Protein AF-A0A0F5IK34-F1 (afdb_monomer)

pLDDT: mean 90.26, std 10.07, range [52.03, 97.88]

Solvent-accessible surface area (backbone atoms only — not comparable to full-atom values): 3760 Å² total; per-residue (Å²): 129,81,67,44,89,49,62,47,99,85,67,50,58,72,66,55,76,90,49,43,72,56,52,56,55,43,53,47,46,54,50,45,32,74,74,70,64,48,56,65,68,60,44,53,52,52,44,52,51,52,51,54,51,52,53,50,53,56,64,72,74,108

Nearest PDB structures (foldseek):
  7oqy-assembly1_Q  TM=8.589E-01  e=4.517E+00  Sulfolobus acidocaldarius DSM 639
  2f6m-assembly2_C  TM=6.345E-01  e=6.659E+00  Saccharomyces cerevisiae
  6d7l-assembly1_A  TM=6.131E-01  e=9.202E+00  Homo sapiens

Radius of gyration: 13.75 Å; Cα contacts (8 Å, |Δi|>4): 30; chains: 1; bounding box: 32×20×34 Å

Structure (mmCIF, N/CA/C/O backbone):
data_AF-A0A0F5IK34-F1
#
_entry.id   AF-A0A0F5IK34-F1
#
loop_
_atom_site.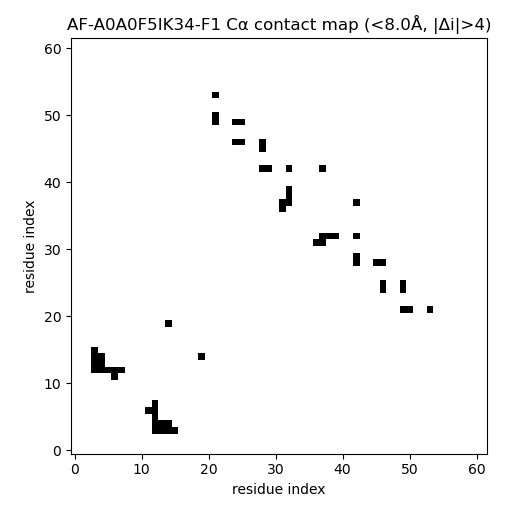group_PDB
_atom_site.id
_atom_site.type_symbol
_atom_site.label_atom_id
_atom_site.label_alt_id
_atom_site.label_comp_id
_atom_site.label_asym_id
_atom_site.label_entity_id
_atom_site.label_seq_id
_atom_site.pdbx_PDB_ins_code
_atom_site.Cartn_x
_atom_site.Cartn_y
_atom_site.Cartn_z
_atom_site.occupancy
_atom_site.B_iso_or_equiv
_atom_site.auth_seq_id
_atom_site.auth_comp_id
_atom_site.auth_asym_id
_atom_site.auth_atom_id
_atom_site.pdbx_PDB_model_num
ATOM 1 N N . MET A 1 1 ? -18.464 -12.617 1.771 1.00 52.03 1 MET A N 1
ATOM 2 C CA . MET A 1 1 ? -17.823 -11.386 1.275 1.00 52.03 1 MET A CA 1
ATOM 3 C C . MET A 1 1 ? -17.147 -11.780 -0.014 1.00 52.03 1 MET A C 1
ATOM 5 O O . MET A 1 1 ? -16.401 -12.749 0.020 1.00 52.03 1 MET A O 1
ATOM 9 N N . GLU A 1 2 ? -17.490 -11.145 -1.130 1.00 60.00 2 GLU A N 1
ATOM 10 C CA . GLU A 1 2 ? -16.724 -11.315 -2.369 1.00 60.00 2 GLU A CA 1
ATOM 11 C C . GLU A 1 2 ? -15.256 -10.965 -2.099 1.00 60.00 2 GLU A C 1
ATOM 13 O O . GLU A 1 2 ? -14.970 -10.033 -1.338 1.00 60.00 2 GLU A O 1
ATOM 18 N N . ASN A 1 3 ? -14.335 -11.743 -2.675 1.00 75.88 3 ASN A N 1
ATOM 19 C CA . ASN A 1 3 ? -12.918 -11.397 -2.711 1.00 75.88 3 ASN A CA 1
ATOM 20 C C . ASN A 1 3 ? -12.778 -10.171 -3.614 1.00 75.88 3 ASN A C 1
ATOM 22 O O . ASN A 1 3 ? -12.526 -10.281 -4.808 1.00 75.88 3 ASN A O 1
ATOM 26 N N . TRP A 1 4 ? -12.966 -8.988 -3.032 1.00 86.56 4 TRP A N 1
ATOM 27 C CA . TRP A 1 4 ? -12.825 -7.717 -3.740 1.00 86.56 4 TRP A CA 1
ATOM 28 C C . TRP A 1 4 ? -11.422 -7.530 -4.323 1.00 86.56 4 TRP A C 1
ATOM 30 O O . TRP A 1 4 ? -11.222 -6.635 -5.123 1.00 86.56 4 TRP A O 1
ATOM 40 N N . ASN A 1 5 ? -10.440 -8.330 -3.897 1.00 88.69 5 ASN A N 1
ATOM 41 C CA . ASN A 1 5 ? -9.048 -8.296 -4.332 1.00 88.69 5 ASN A CA 1
ATOM 42 C C . ASN A 1 5 ? -8.739 -9.242 -5.508 1.00 88.69 5 ASN A C 1
ATOM 44 O O . ASN A 1 5 ? -7.568 -9.407 -5.852 1.00 88.69 5 ASN A O 1
ATOM 48 N N . GLU A 1 6 ? -9.749 -9.879 -6.095 1.00 90.38 6 GLU A N 1
ATOM 49 C CA . GLU A 1 6 ? -9.624 -10.649 -7.331 1.00 90.38 6 GLU A CA 1
ATOM 50 C C . GLU A 1 6 ? -10.166 -9.833 -8.507 1.00 90.38 6 GLU A C 1
ATOM 52 O O . GLU A 1 6 ? -11.164 -9.125 -8.383 1.00 90.38 6 GLU A O 1
ATOM 57 N N . ALA A 1 7 ? -9.486 -9.916 -9.651 1.00 90.56 7 ALA A N 1
ATOM 58 C CA . ALA A 1 7 ? -9.962 -9.283 -10.871 1.00 90.56 7 ALA A CA 1
ATOM 59 C C . ALA A 1 7 ? -11.081 -10.114 -11.507 1.00 90.56 7 ALA A C 1
ATOM 61 O O . ALA A 1 7 ? -11.001 -11.344 -11.552 1.00 90.56 7 ALA A O 1
ATOM 62 N N . ASP A 1 8 ? -12.100 -9.440 -12.033 1.00 89.06 8 ASP A N 1
ATOM 63 C CA . ASP A 1 8 ? -13.116 -10.073 -12.863 1.00 89.06 8 ASP A CA 1
ATOM 64 C C . ASP A 1 8 ? -12.544 -10.502 -14.230 1.00 89.06 8 ASP A C 1
ATOM 66 O O . ASP A 1 8 ? -11.377 -10.281 -14.568 1.00 89.06 8 ASP A O 1
ATOM 70 N N . LYS A 1 9 ? -13.390 -11.13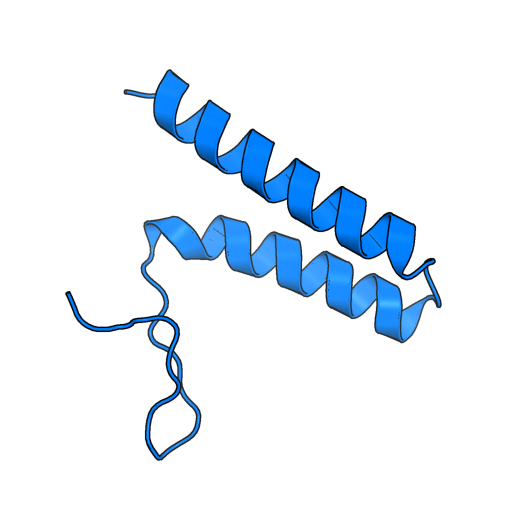2 -15.050 1.00 91.06 9 LYS A N 1
ATOM 71 C CA . LYS A 1 9 ? -13.039 -11.586 -16.408 1.00 91.06 9 LYS A CA 1
ATOM 72 C C . LYS A 1 9 ? -12.540 -10.466 -17.337 1.00 91.06 9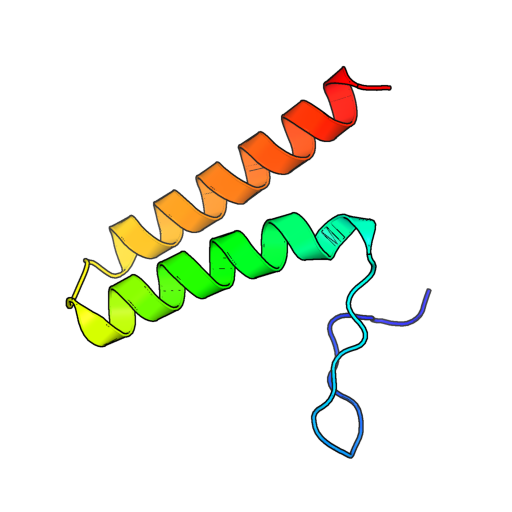 LYS A C 1
ATOM 74 O O . LYS A 1 9 ? -11.898 -10.765 -18.339 1.00 91.06 9 LYS A O 1
ATOM 79 N N . ASP A 1 10 ? -12.865 -9.215 -17.021 1.00 92.94 10 ASP A N 1
ATOM 80 C CA . ASP A 1 10 ? -12.537 -8.023 -17.797 1.00 92.94 10 ASP A CA 1
ATOM 81 C C . ASP A 1 10 ? -11.339 -7.266 -17.178 1.00 92.94 10 ASP A C 1
ATOM 83 O O . ASP A 1 10 ? -10.907 -6.240 -17.704 1.00 92.94 10 ASP A O 1
ATOM 87 N N . GLY A 1 11 ? -10.754 -7.794 -16.095 1.00 87.38 11 GLY A N 1
ATOM 88 C CA . GLY A 1 11 ? -9.606 -7.215 -15.402 1.00 87.38 11 GLY A CA 1
ATOM 89 C C . GLY A 1 11 ? -9.962 -6.101 -14.414 1.00 87.38 11 GLY A C 1
ATOM 90 O O . GLY A 1 11 ? -9.057 -5.405 -13.949 1.00 87.38 11 GLY A O 1
ATOM 91 N N . ASN A 1 12 ? -11.243 -5.910 -14.089 1.00 89.31 12 ASN A N 1
ATOM 92 C CA . ASN A 1 12 ? -11.680 -4.907 -13.121 1.00 89.31 12 ASN A CA 1
ATOM 93 C C . ASN A 1 12 ? -11.663 -5.471 -11.700 1.00 89.31 12 ASN A C 1
ATOM 95 O O . ASN A 1 12 ? -11.914 -6.652 -11.477 1.00 89.31 12 ASN A O 1
ATOM 99 N N . ILE A 1 13 ? -11.391 -4.600 -10.732 1.00 91.12 13 ILE A N 1
ATOM 100 C CA . ILE A 1 13 ? -11.400 -4.905 -9.301 1.00 91.12 13 ILE A CA 1
ATOM 101 C C . I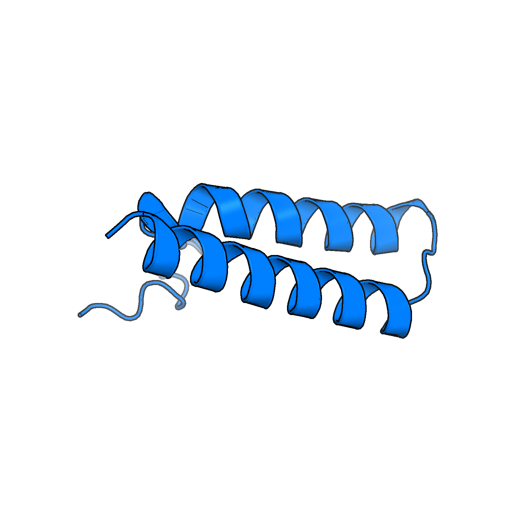LE A 1 13 ? -12.308 -3.872 -8.634 1.00 91.12 13 ILE A C 1
ATOM 103 O O . ILE A 1 13 ? -12.025 -2.674 -8.714 1.00 91.12 13 ILE A O 1
ATOM 107 N N . ASP A 1 14 ? -13.383 -4.323 -7.987 1.00 89.94 14 ASP A N 1
ATOM 108 C CA . ASP A 1 14 ? -14.307 -3.441 -7.266 1.00 89.94 14 ASP A CA 1
ATOM 109 C C . ASP A 1 14 ? -13.830 -3.236 -5.823 1.00 89.94 14 ASP A C 1
ATOM 111 O O . ASP A 1 14 ? -14.144 -3.995 -4.905 1.00 89.94 14 ASP A O 1
ATOM 115 N N . VAL A 1 15 ? -12.971 -2.235 -5.639 1.00 91.44 15 VAL A N 1
ATOM 116 C CA . VAL A 1 15 ? -12.350 -1.950 -4.345 1.00 91.44 15 VAL A CA 1
ATOM 117 C C . VAL A 1 15 ? -13.338 -1.201 -3.447 1.00 91.44 15 VAL A C 1
ATOM 119 O O . VAL A 1 15 ? -13.811 -0.134 -3.834 1.00 91.44 15 VAL A O 1
ATOM 122 N N . PRO A 1 16 ? -13.587 -1.669 -2.208 1.00 92.44 16 PRO A N 1
ATOM 123 C CA . PRO A 1 16 ? -14.485 -0.987 -1.287 1.00 92.44 16 PRO A CA 1
ATOM 124 C C . PRO A 1 16 ? -14.097 0.478 -1.051 1.00 92.44 16 PRO A C 1
ATOM 126 O O . PRO A 1 16 ? -12.924 0.783 -0.822 1.00 92.44 16 PRO A O 1
ATOM 129 N N . ASP A 1 17 ? -15.091 1.368 -0.981 1.00 92.50 17 ASP A N 1
ATOM 130 C CA . ASP A 1 17 ? -14.888 2.815 -0.791 1.00 92.50 17 ASP A CA 1
ATOM 131 C C . ASP A 1 17 ? -13.979 3.148 0.396 1.00 92.50 17 ASP A C 1
ATOM 133 O O . ASP A 1 17 ? -13.128 4.037 0.323 1.00 92.50 17 ASP A O 1
ATOM 137 N N . TYR A 1 18 ? -14.118 2.404 1.4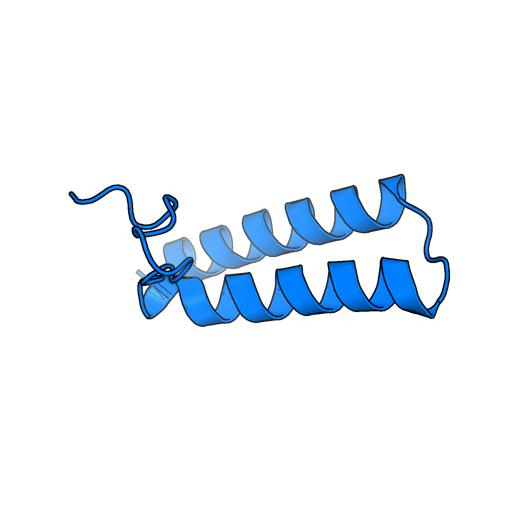98 1.00 91.81 18 TYR A N 1
ATOM 138 C CA . TYR A 1 18 ? -13.300 2.623 2.686 1.00 91.81 18 TYR A CA 1
ATOM 139 C C . TYR A 1 18 ? -11.819 2.294 2.456 1.00 91.81 18 TYR A C 1
ATOM 141 O O . TYR A 1 18 ? -10.993 2.801 3.197 1.00 91.81 18 TYR A O 1
ATOM 149 N N . LEU A 1 19 ? -11.454 1.496 1.449 1.00 93.12 19 LEU A N 1
ATOM 150 C CA . LEU A 1 19 ? -10.067 1.159 1.102 1.00 93.12 19 LEU A CA 1
ATOM 151 C C . LEU A 1 19 ? -9.493 2.031 -0.017 1.00 93.12 19 LEU A C 1
ATOM 153 O O . LEU A 1 19 ? -8.269 2.108 -0.158 1.00 93.12 19 LEU A O 1
ATOM 157 N N . MET A 1 20 ? -10.333 2.734 -0.778 1.00 93.44 20 MET A N 1
ATOM 158 C CA . MET A 1 20 ? -9.869 3.562 -1.892 1.00 93.44 20 MET A CA 1
ATOM 159 C C . MET A 1 20 ? -8.813 4.614 -1.518 1.00 93.44 20 MET A C 1
ATOM 161 O O . MET A 1 20 ? -7.826 4.763 -2.251 1.00 93.44 20 MET A O 1
ATOM 165 N N . PRO A 1 21 ? -8.915 5.319 -0.374 1.00 94.44 21 PRO A N 1
ATOM 166 C CA . PRO A 1 21 ? -7.865 6.241 0.047 1.00 94.44 21 PRO A CA 1
ATOM 167 C C . PRO A 1 21 ? -6.499 5.566 0.240 1.00 94.44 21 PRO A C 1
ATOM 169 O O . PRO A 1 21 ? -5.474 6.175 -0.077 1.00 94.44 21 PRO A O 1
ATOM 172 N N . LEU A 1 22 ? -6.467 4.323 0.737 1.00 95.38 22 LEU A N 1
ATOM 173 C CA . LEU A 1 22 ? -5.232 3.556 0.906 1.00 95.38 22 LEU A CA 1
ATOM 174 C C . LEU A 1 22 ? -4.678 3.109 -0.452 1.00 95.38 22 LEU A C 1
ATOM 176 O O . LEU A 1 22 ? -3.497 3.336 -0.722 1.00 95.38 22 LEU A O 1
ATOM 180 N N . LEU A 1 23 ? -5.525 2.561 -1.330 1.00 95.25 23 LEU A N 1
ATOM 181 C CA . LEU A 1 23 ? -5.116 2.114 -2.665 1.00 95.25 23 LEU A CA 1
ATOM 182 C C . LEU A 1 23 ? -4.448 3.241 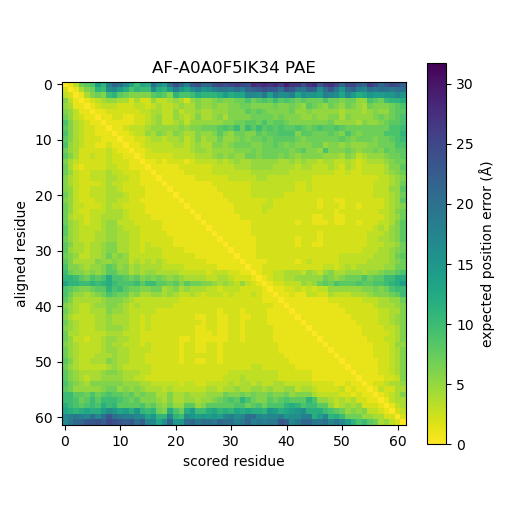-3.466 1.00 95.25 23 LEU A C 1
ATOM 184 O O . LEU A 1 23 ? -3.380 3.044 -4.043 1.00 95.25 23 LEU A O 1
ATOM 188 N N . ASN A 1 24 ? -5.017 4.448 -3.436 1.00 95.38 24 ASN A N 1
ATOM 189 C CA . ASN A 1 24 ? -4.456 5.612 -4.126 1.00 95.38 24 ASN A CA 1
ATOM 190 C C . ASN A 1 24 ? -3.049 5.980 -3.617 1.00 95.38 24 ASN A C 1
ATOM 192 O O . ASN A 1 24 ? -2.161 6.333 -4.403 1.00 95.38 24 ASN A O 1
ATOM 196 N N . LYS A 1 25 ? -2.817 5.877 -2.302 1.00 96.50 25 LYS A N 1
ATOM 197 C CA . LYS A 1 25 ? -1.503 6.136 -1.693 1.00 96.50 25 LYS A CA 1
ATOM 198 C C . LYS A 1 25 ? -0.486 5.067 -2.094 1.00 96.50 25 LYS A C 1
ATOM 200 O O . LYS A 1 25 ? 0.626 5.419 -2.482 1.00 96.50 25 LYS A O 1
ATOM 205 N N . VAL A 1 26 ? -0.877 3.792 -2.071 1.00 96.31 26 VAL A N 1
ATOM 206 C CA . VAL A 1 26 ? -0.028 2.671 -2.513 1.00 96.31 26 VAL A CA 1
ATOM 207 C C . VAL A 1 26 ? 0.328 2.807 -3.994 1.00 96.31 26 VAL A C 1
ATOM 209 O O . VAL A 1 26 ? 1.505 2.783 -4.348 1.00 96.31 26 VAL A O 1
ATOM 212 N N . GLY A 1 27 ? -0.663 3.055 -4.854 1.00 95.00 27 GLY A N 1
ATOM 213 C CA . GLY A 1 27 ? -0.454 3.264 -6.288 1.00 95.00 27 GLY A CA 1
ATOM 214 C C . GLY A 1 27 ? 0.497 4.426 -6.587 1.00 95.00 27 GLY A C 1
ATOM 215 O O . GLY A 1 27 ? 1.308 4.343 -7.507 1.00 95.00 27 GLY A O 1
ATOM 216 N N . THR A 1 28 ? 0.470 5.484 -5.771 1.00 95.44 28 THR A N 1
ATOM 217 C CA . THR A 1 28 ? 1.428 6.595 -5.881 1.00 95.44 28 THR A CA 1
ATOM 218 C C . THR A 1 28 ? 2.858 6.145 -5.578 1.00 95.44 28 THR A C 1
ATOM 220 O O . THR A 1 28 ? 3.765 6.491 -6.329 1.00 95.44 28 THR A O 1
ATOM 223 N N . GLN A 1 29 ? 3.077 5.347 -4.526 1.00 95.44 29 GLN A N 1
ATOM 224 C CA . GLN A 1 29 ? 4.415 4.836 -4.195 1.00 95.44 29 GLN A CA 1
ATOM 225 C C . GLN A 1 29 ? 4.975 3.930 -5.293 1.00 95.44 29 GLN A C 1
ATOM 227 O O . GLN A 1 29 ? 6.141 4.069 -5.659 1.00 95.44 29 GLN A O 1
ATOM 232 N N . LEU A 1 30 ? 4.132 3.067 -5.864 1.00 95.56 30 LEU A N 1
ATOM 233 C CA . LEU A 1 30 ? 4.508 2.217 -6.994 1.00 95.56 30 LEU A CA 1
ATOM 234 C C . LEU A 1 30 ? 4.869 3.051 -8.227 1.00 95.56 30 LEU A C 1
ATOM 236 O O . LEU A 1 30 ? 5.917 2.834 -8.826 1.00 95.56 30 LEU A O 1
ATOM 240 N N . ARG A 1 31 ? 4.063 4.067 -8.567 1.00 95.12 31 ARG A N 1
ATOM 241 C CA . ARG A 1 31 ? 4.378 4.981 -9.676 1.00 95.12 31 ARG A CA 1
ATOM 242 C C . ARG A 1 31 ? 5.693 5.715 -9.449 1.00 95.12 31 ARG A C 1
ATOM 244 O O . ARG A 1 31 ? 6.490 5.790 -10.375 1.00 95.12 31 ARG A O 1
ATOM 251 N N . LEU A 1 32 ? 5.935 6.227 -8.239 1.00 93.50 32 LEU A N 1
ATOM 252 C CA . LEU A 1 32 ? 7.198 6.881 -7.889 1.00 93.50 32 LEU A CA 1
ATOM 253 C C . LEU A 1 32 ? 8.380 5.930 -8.090 1.00 93.50 32 LEU A C 1
ATOM 255 O O . LEU A 1 32 ? 9.345 6.313 -8.736 1.00 93.50 32 LEU A O 1
ATOM 259 N N . HIS A 1 33 ? 8.276 4.686 -7.622 1.00 95.56 33 HIS A N 1
ATOM 260 C CA . HIS A 1 33 ? 9.279 3.656 -7.885 1.00 95.56 33 HIS A CA 1
ATOM 261 C C . HIS A 1 33 ? 9.554 3.463 -9.378 1.00 95.56 33 HIS A C 1
ATOM 263 O O . HIS A 1 33 ? 10.708 3.553 -9.794 1.00 95.56 33 HIS A O 1
ATOM 269 N N . THR A 1 34 ? 8.507 3.299 -10.188 1.00 94.44 34 THR A N 1
ATOM 270 C CA . THR A 1 34 ? 8.646 3.091 -11.634 1.00 94.44 34 THR A CA 1
ATOM 271 C C . THR A 1 34 ? 9.274 4.285 -12.356 1.00 94.44 34 THR A C 1
ATOM 273 O O . THR A 1 34 ? 10.094 4.084 -13.246 1.00 94.44 34 THR A O 1
ATOM 276 N N . ILE A 1 35 ? 8.899 5.521 -12.006 1.00 94.81 35 ILE A N 1
ATOM 277 C CA . ILE A 1 35 ? 9.330 6.710 -12.763 1.00 94.81 35 ILE A CA 1
ATOM 278 C C . ILE A 1 35 ? 10.642 7.317 -12.265 1.00 94.81 35 ILE A C 1
ATOM 280 O O . ILE A 1 35 ? 11.383 7.877 -13.065 1.00 94.81 35 ILE A O 1
ATOM 284 N N . SER A 1 36 ? 10.922 7.264 -10.959 1.00 90.25 36 SER A N 1
ATOM 285 C CA . SER A 1 36 ? 12.096 7.921 -10.371 1.00 90.25 36 SER A CA 1
ATOM 286 C C . SER A 1 36 ? 13.231 6.957 -10.047 1.00 90.25 36 SER A C 1
ATOM 288 O O . SER A 1 36 ? 14.303 7.401 -9.642 1.00 90.25 36 SER A O 1
ATOM 290 N N . GLY A 1 37 ? 13.008 5.645 -10.189 1.00 89.06 37 GLY A N 1
ATOM 291 C CA . GLY A 1 37 ? 13.970 4.631 -9.764 1.00 89.06 37 GLY A CA 1
ATOM 292 C C . GLY A 1 37 ? 14.162 4.601 -8.247 1.00 89.06 37 GLY A C 1
ATOM 293 O O . GLY A 1 37 ? 15.209 4.165 -7.766 1.00 89.06 37 GLY A O 1
ATOM 294 N N . LYS A 1 38 ? 13.174 5.090 -7.477 1.00 91.38 38 LYS A N 1
ATOM 295 C CA . LYS A 1 38 ? 13.168 4.994 -6.011 1.00 91.38 38 LYS A CA 1
ATOM 296 C C . LYS A 1 38 ? 13.500 3.560 -5.601 1.00 91.38 38 LYS A C 1
ATOM 298 O O . LYS A 1 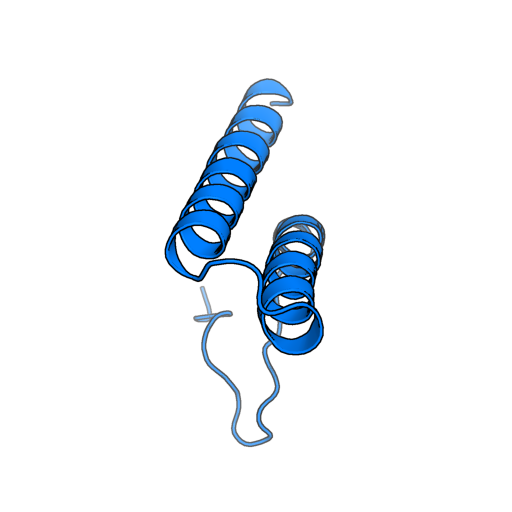38 ? 13.020 2.620 -6.216 1.00 91.38 38 LYS A O 1
ATOM 303 N N . ASN A 1 39 ? 14.292 3.373 -4.552 1.00 95.81 39 ASN A N 1
ATOM 304 C CA . ASN A 1 39 ? 14.675 2.037 -4.106 1.00 95.81 39 ASN A CA 1
ATOM 305 C C . ASN A 1 39 ? 13.445 1.148 -3.801 1.00 95.81 39 ASN A C 1
ATOM 307 O O . ASN A 1 39 ? 12.478 1.599 -3.179 1.00 95.81 39 ASN A O 1
ATOM 311 N N . GLU A 1 40 ? 13.488 -0.111 -4.241 1.00 95.75 40 GLU A N 1
ATOM 312 C CA . GLU A 1 40 ? 12.394 -1.079 -4.087 1.00 95.75 40 GLU A CA 1
ATOM 313 C C . GLU A 1 40 ? 12.082 -1.370 -2.614 1.00 95.75 40 GLU A C 1
ATOM 315 O O . GLU A 1 40 ? 10.927 -1.286 -2.200 1.00 95.75 40 GLU A O 1
ATOM 320 N N . ILE A 1 41 ? 13.112 -1.604 -1.794 1.00 97.31 41 ILE A N 1
ATOM 321 C CA . ILE A 1 41 ? 12.959 -1.878 -0.359 1.00 97.31 41 ILE A CA 1
ATOM 322 C C . ILE A 1 41 ? 12.347 -0.673 0.355 1.00 97.31 41 ILE A C 1
ATOM 324 O O . ILE A 1 41 ? 11.395 -0.828 1.116 1.00 97.31 41 ILE A O 1
ATOM 328 N N . GLN A 1 42 ? 12.821 0.542 0.059 1.00 96.12 42 GLN A N 1
ATOM 329 C CA . GLN A 1 42 ? 12.211 1.756 0.610 1.00 96.12 42 GLN A CA 1
ATOM 330 C C . GLN A 1 42 ? 10.743 1.888 0.184 1.00 96.12 42 GLN A C 1
ATOM 332 O O . GLN A 1 42 ? 9.894 2.277 0.979 1.00 96.12 42 GLN A O 1
ATOM 337 N N . THR A 1 43 ? 10.426 1.550 -1.066 1.00 96.94 43 THR A N 1
ATOM 338 C CA . THR A 1 43 ? 9.050 1.587 -1.576 1.00 96.94 43 THR A CA 1
ATOM 339 C C . THR A 1 43 ? 8.151 0.599 -0.840 1.00 96.94 43 THR A C 1
ATOM 341 O O . THR A 1 43 ? 7.051 0.979 -0.443 1.00 96.94 43 THR A O 1
ATOM 344 N N . ALA A 1 44 ? 8.625 -0.623 -0.594 1.00 97.31 44 ALA A N 1
ATOM 345 C CA . ALA A 1 44 ? 7.908 -1.616 0.197 1.00 97.31 44 ALA A CA 1
ATOM 346 C C . ALA A 1 44 ? 7.681 -1.136 1.642 1.00 97.31 44 ALA A C 1
ATOM 348 O O . ALA A 1 44 ? 6.550 -1.179 2.126 1.00 97.31 44 ALA A O 1
ATOM 349 N N . CYS A 1 45 ? 8.714 -0.603 2.305 1.00 97.88 45 CYS A N 1
ATOM 350 C CA . CYS A 1 45 ? 8.596 -0.058 3.661 1.00 97.88 45 CYS A CA 1
ATOM 351 C C . CYS A 1 45 ? 7.595 1.102 3.739 1.00 97.88 45 CYS A C 1
ATOM 353 O O . CYS A 1 45 ? 6.772 1.141 4.652 1.00 97.88 45 CYS A O 1
ATOM 355 N N . ASP A 1 46 ? 7.608 2.013 2.763 1.00 97.00 46 ASP A N 1
ATOM 356 C CA . ASP A 1 46 ? 6.666 3.134 2.724 1.00 97.00 46 ASP A CA 1
ATOM 357 C C . ASP A 1 46 ? 5.221 2.654 2.528 1.00 97.00 46 ASP A C 1
ATOM 359 O O . ASP A 1 46 ? 4.304 3.198 3.141 1.00 97.00 46 ASP A O 1
ATOM 363 N N . ILE A 1 47 ? 4.999 1.617 1.713 1.00 97.69 47 ILE A N 1
ATOM 364 C CA . ILE A 1 47 ? 3.678 0.992 1.540 1.00 97.69 47 ILE A CA 1
ATOM 365 C C . ILE A 1 47 ? 3.194 0.364 2.854 1.00 97.69 47 ILE A C 1
ATOM 367 O O . ILE A 1 47 ? 2.048 0.591 3.247 1.00 97.69 47 ILE A O 1
ATOM 371 N N . VAL A 1 48 ? 4.057 -0.380 3.554 1.00 97.38 48 VAL A N 1
ATOM 372 C CA . VAL A 1 48 ? 3.724 -0.999 4.850 1.00 97.38 48 VAL A CA 1
ATOM 373 C C . VAL A 1 48 ? 3.386 0.067 5.894 1.00 97.38 48 VAL A C 1
ATOM 375 O O . VAL A 1 48 ? 2.356 -0.036 6.559 1.00 97.38 48 VAL A O 1
ATOM 378 N N . TYR A 1 49 ? 4.190 1.128 5.987 1.00 96.44 49 TYR A N 1
ATOM 379 C CA . TYR A 1 49 ? 3.941 2.251 6.894 1.00 96.44 49 TYR A CA 1
ATOM 380 C C . TYR A 1 49 ? 2.610 2.960 6.595 1.00 96.44 49 TYR A C 1
ATOM 382 O O . TYR A 1 49 ? 1.848 3.294 7.504 1.00 96.44 49 TYR A O 1
ATOM 390 N N . LEU A 1 50 ? 2.282 3.163 5.314 1.00 96.62 50 LEU A N 1
ATOM 391 C CA . LEU A 1 50 ? 0.997 3.737 4.910 1.00 96.62 50 LEU A CA 1
ATOM 392 C C . LEU A 1 50 ? -0.185 2.860 5.339 1.00 96.62 50 LEU A C 1
ATOM 394 O O . LEU A 1 50 ? -1.195 3.403 5.786 1.00 96.62 50 LEU A O 1
ATOM 398 N N . ALA A 1 51 ? -0.062 1.535 5.225 1.00 95.56 51 ALA A N 1
ATOM 399 C CA . ALA A 1 51 ? -1.091 0.600 5.669 1.00 95.56 51 ALA A CA 1
ATOM 400 C C . ALA A 1 51 ? -1.264 0.626 7.197 1.00 95.56 51 ALA A C 1
ATOM 402 O O . ALA A 1 51 ? -2.387 0.784 7.676 1.00 95.56 51 ALA A O 1
ATOM 403 N N . GLU A 1 52 ? -0.170 0.550 7.962 1.00 95.94 52 GLU A N 1
ATOM 404 C CA . GLU A 1 52 ? -0.191 0.646 9.431 1.00 95.94 52 GLU A CA 1
ATOM 405 C C . GLU A 1 52 ? -0.890 1.930 9.896 1.00 95.94 52 GLU A C 1
ATOM 407 O O . GLU A 1 52 ? -1.830 1.890 10.698 1.00 95.94 52 GLU A O 1
ATOM 412 N N . LYS A 1 53 ? -0.472 3.077 9.351 1.00 94.56 53 LYS A N 1
ATOM 413 C CA . LYS A 1 53 ? -1.051 4.378 9.687 1.00 94.56 53 LYS A CA 1
ATOM 414 C C . LYS A 1 53 ? -2.538 4.441 9.343 1.00 94.56 53 LYS A C 1
ATOM 416 O O . LYS A 1 53 ? -3.333 4.907 10.155 1.00 94.56 53 LYS A O 1
ATOM 421 N N . PHE A 1 54 ? -2.917 3.953 8.164 1.00 93.94 54 PHE A N 1
ATOM 422 C CA . PHE A 1 54 ? -4.303 3.949 7.705 1.00 93.94 54 PHE A CA 1
ATOM 423 C C . PHE A 1 54 ? -5.228 3.178 8.658 1.00 93.94 54 PHE A C 1
ATOM 425 O O . PHE A 1 54 ? -6.277 3.691 9.054 1.00 93.94 54 PHE A O 1
ATOM 432 N N . PHE A 1 55 ? -4.826 1.977 9.080 1.00 90.88 55 PHE A N 1
ATOM 433 C CA . PHE A 1 55 ? -5.621 1.179 10.013 1.00 90.88 55 PHE A CA 1
ATOM 434 C C . PHE A 1 55 ? -5.615 1.750 11.430 1.00 90.88 55 PHE A C 1
ATOM 436 O O . PHE A 1 55 ? -6.668 1.772 12.064 1.00 90.88 55 PHE A O 1
ATOM 443 N N . THR A 1 56 ? -4.484 2.284 11.896 1.00 92.56 56 THR A N 1
ATOM 444 C CA . THR A 1 56 ? -4.398 2.956 13.202 1.00 92.56 56 THR A CA 1
ATOM 445 C C . THR A 1 56 ? -5.358 4.147 13.271 1.00 92.56 56 THR A C 1
ATOM 447 O O . THR A 1 56 ? -6.120 4.295 14.227 1.00 92.56 56 THR A O 1
ATOM 450 N N . GLU A 1 57 ? -5.396 4.987 12.235 1.00 89.62 57 GLU A N 1
ATOM 451 C CA . GLU A 1 57 ? -6.326 6.119 12.164 1.00 89.62 57 GLU A CA 1
ATOM 452 C C . GLU A 1 57 ? -7.794 5.669 12.131 1.00 89.62 57 GLU A C 1
ATOM 454 O O . GLU A 1 57 ? -8.628 6.266 12.813 1.00 89.62 57 GLU A O 1
ATOM 459 N N . LEU A 1 58 ? -8.120 4.603 11.391 1.00 81.38 58 LEU A N 1
ATOM 460 C CA . LEU A 1 58 ? -9.467 4.023 11.379 1.00 81.38 58 LEU A CA 1
ATOM 461 C C . LEU A 1 58 ? -9.891 3.490 12.753 1.00 81.38 58 LEU A C 1
ATOM 463 O O . LEU A 1 58 ? -11.045 3.666 13.138 1.00 81.38 58 LEU A O 1
ATOM 467 N N . THR A 1 59 ? -8.983 2.853 13.498 1.00 79.81 59 THR A N 1
ATOM 468 C CA . THR A 1 59 ? -9.280 2.338 14.844 1.00 79.81 59 THR A CA 1
ATOM 469 C C . THR A 1 59 ? -9.407 3.439 15.888 1.00 79.81 59 THR A C 1
ATOM 471 O O . THR A 1 59 ? -10.137 3.264 16.852 1.00 79.81 59 THR A O 1
ATOM 474 N N . THR A 1 60 ? -8.731 4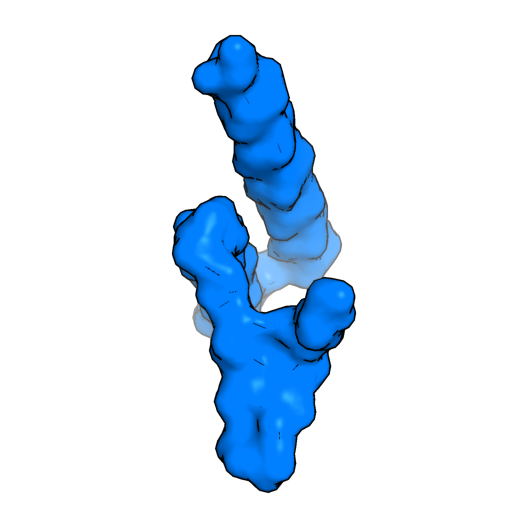.574 15.691 1.00 77.44 60 THR A N 1
ATOM 475 C CA . THR A 1 60 ? -8.751 5.703 16.639 1.00 77.44 60 THR A CA 1
ATOM 476 C C . THR A 1 60 ? -9.963 6.623 16.425 1.00 77.44 60 THR A C 1
ATOM 478 O O . THR A 1 60 ? -10.296 7.425 17.289 1.00 77.44 60 THR A O 1
ATOM 481 N N . LYS A 1 61 ? -10.6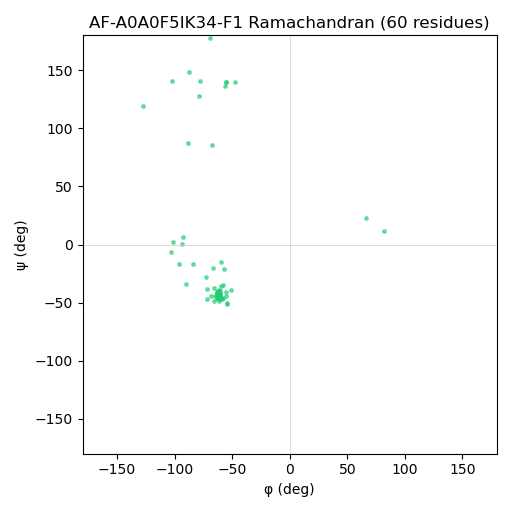23 6.531 15.262 1.00 61.47 61 LYS A N 1
ATOM 482 C CA . LYS A 1 61 ? -11.841 7.287 14.914 1.00 61.47 61 LYS A CA 1
ATOM 483 C C . LYS A 1 61 ? -13.152 6.544 15.223 1.00 61.47 61 LYS A C 1
ATOM 485 O O . LYS A 1 61 ? -14.214 7.079 14.910 1.00 61.47 61 LYS A O 1
ATOM 490 N N . LYS A 1 62 ? -13.079 5.329 15.774 1.00 52.09 62 LYS A N 1
ATOM 491 C CA . LYS A 1 62 ? -14.226 4.579 16.307 1.00 52.09 62 LYS A CA 1
ATOM 492 C C . LYS A 1 62 ? -14.425 4.899 17.781 1.00 52.09 62 LYS A C 1
ATOM 494 O O . LYS A 1 62 ? -15.605 4.953 18.183 1.00 52.09 62 LYS A O 1
#

Sequence (62 aa):
MENWNEADKDGNIDVPDYLMPLLNKVGTQLRLHTISGKNEIQTACDIVYLAEKFFTELTTKK

Foldseek 3Di:
DPPLVDADPVRDRDDDPLCVVLVVQLVVLVVCCVPVVPDPVVSVVSNVVSVVVSVVVVVVVD

Secondary structure (DSSP, 8-state):
---TTS--TTS-----TTTHHHHHHHHHHHHHHHHH---HHHHHHHHHHHHHHHHHHHHHT-

Mean predicted aligned error: 4.63 Å